Protein AF-A0A6A6ZYP5-F1 (afdb_monomer)

Mean predicted aligned error: 6.25 Å

Foldseek 3Di:
DPPVVVVVVVVCVVVVQVVCVVVPDQKDKDWDDDPNDTPDIDIDGALDPPDPHGDDPPRDDDPPPVVLVVVVVVQVVCVVVVNFPQFDQVCVVDVVLVVDDDPLSVGPGNVCVSVVNSPDDPPDPD

Organism: NCBI:txid1469910

Solvent-accessible surface area (backbone atoms only — not comparable to full-atom values): 7792 Å² total; per-residue (Å²): 130,64,67,70,58,55,51,58,57,60,68,42,49,65,62,51,51,50,48,36,66,74,66,74,51,42,50,46,74,53,70,44,74,55,94,94,37,79,77,47,76,53,58,42,58,14,71,44,77,96,50,84,56,66,40,53,100,82,61,86,74,90,63,69,75,60,54,53,56,57,56,50,51,53,50,51,51,37,35,74,71,65,78,43,58,56,84,46,36,44,39,79,80,36,69,80,46,61,77,52,89,51,68,59,43,68,62,36,17,50,50,31,58,80,65,75,62,66,77,74,68,90,82,75,87,124

Nearest PDB structures (foldseek):
  7v21-assembly1_D  TM=8.517E-01  e=2.323E-03  Homo sapiens
  7v1y-assembly1_B  TM=8.464E-01  e=2.833E-03  Homo sapiens
  7ulw-assembly1_A  TM=8.234E-01  e=2.651E-03  Homo sapiens
  2efu-assembly2_B  TM=7.713E-01  e=2.873E-02  Brucella anthropi
  2dns-assembly3_C  TM=7.612E-01  e=3.070E-02  Brucella anthropi

InterPro domains:
  IPR001466 Beta-lactamase-related [PF00144] (16-122)
  IPR012338 Beta-lactamase/transpeptidase-like [G3DSA:3.40.710.10] (1-126)
  IPR012338 Beta-lactamase/transpeptidase-like [SSF56601] (7-122)
  IPR050789 Diverse Enzymatic Activities [PTHR43283] (11-125)

Structure (mmCIF, N/CA/C/O backbone):
data_AF-A0A6A6ZYP5-F1
#
_entry.id   AF-A0A6A6ZYP5-F1
#
loop_
_atom_site.group_PDB
_atom_site.id
_atom_site.type_symbol
_atom_site.label_atom_id
_atom_site.label_alt_id
_atom_site.label_comp_id
_atom_site.label_asym_id
_atom_site.label_entity_id
_atom_site.label_seq_id
_atom_site.pdbx_PDB_ins_code
_atom_site.Cartn_x
_atom_site.Cartn_y
_atom_site.Cartn_z
_atom_site.occupancy
_atom_site.B_iso_or_equiv
_atom_site.auth_seq_id
_atom_site.auth_comp_id
_atom_site.auth_asym_id
_atom_site.auth_atom_id
_atom_site.pdbx_PDB_model_num
ATOM 1 N N . MET A 1 1 ? -27.356 -3.902 4.205 1.00 60.06 1 MET A N 1
ATOM 2 C CA . MET A 1 1 ? -26.534 -4.944 4.854 1.00 60.06 1 MET A CA 1
ATOM 3 C C . MET A 1 1 ? -27.436 -5.679 5.825 1.00 60.06 1 MET A C 1
ATOM 5 O O . MET A 1 1 ? -28.221 -5.005 6.475 1.00 60.06 1 MET A O 1
ATOM 9 N N . ASP A 1 2 ? -27.411 -7.011 5.863 1.00 74.62 2 ASP A N 1
ATOM 10 C CA . ASP A 1 2 ? -28.189 -7.754 6.864 1.00 74.62 2 ASP A CA 1
ATOM 11 C C . ASP A 1 2 ? -27.643 -7.419 8.264 1.00 74.62 2 ASP A C 1
ATOM 13 O O . ASP A 1 2 ? -26.427 -7.445 8.480 1.00 74.62 2 ASP A O 1
ATOM 17 N N . THR A 1 3 ? -28.544 -7.078 9.187 1.00 73.69 3 THR A N 1
ATOM 18 C CA . THR A 1 3 ? -28.300 -6.816 10.613 1.00 73.69 3 THR A CA 1
ATOM 19 C C . THR A 1 3 ? -27.378 -7.863 11.241 1.00 73.69 3 THR A C 1
ATOM 21 O O . THR A 1 3 ? -26.523 -7.529 12.059 1.00 73.69 3 THR A O 1
ATOM 24 N N . THR A 1 4 ? -27.480 -9.116 10.794 1.00 83.00 4 THR A N 1
ATOM 25 C CA . THR A 1 4 ? -26.644 -10.232 11.250 1.00 83.00 4 THR A CA 1
ATOM 26 C C . THR A 1 4 ? -25.151 -10.004 10.992 1.00 83.00 4 THR A C 1
ATOM 28 O O . THR A 1 4 ? -24.321 -10.333 11.839 1.00 83.00 4 THR A O 1
ATOM 31 N N . THR A 1 5 ? -24.778 -9.435 9.841 1.00 85.56 5 THR A N 1
ATOM 32 C CA . THR A 1 5 ? -23.367 -9.208 9.497 1.00 85.56 5 THR A CA 1
ATOM 33 C C . THR A 1 5 ? -22.783 -8.070 10.321 1.00 85.56 5 THR A C 1
ATOM 35 O O . THR A 1 5 ? -21.702 -8.239 10.872 1.00 85.56 5 THR A O 1
ATOM 38 N N . ASN A 1 6 ? -23.497 -6.950 10.466 1.00 84.00 6 ASN A N 1
ATOM 39 C CA . ASN A 1 6 ? -23.025 -5.840 11.303 1.00 84.00 6 ASN A CA 1
ATOM 40 C C . ASN A 1 6 ? -22.838 -6.267 12.756 1.00 84.00 6 ASN A C 1
ATOM 42 O O . ASN A 1 6 ? -21.777 -6.029 13.323 1.00 84.00 6 ASN A O 1
ATOM 46 N N . HIS A 1 7 ? -23.798 -7.007 13.310 1.00 88.62 7 HIS A N 1
ATOM 47 C CA . HIS A 1 7 ? -23.687 -7.525 14.669 1.00 88.62 7 HIS A CA 1
ATOM 48 C C . HIS A 1 7 ? -22.448 -8.416 14.855 1.00 88.62 7 HIS A C 1
ATOM 50 O O . HIS A 1 7 ? -21.775 -8.353 15.879 1.00 88.62 7 HIS A O 1
ATOM 56 N N . ARG A 1 8 ? -22.112 -9.263 13.871 1.00 90.81 8 ARG A N 1
ATOM 57 C CA . ARG A 1 8 ? -20.898 -10.097 13.934 1.00 90.81 8 ARG A CA 1
ATOM 58 C C . ARG A 1 8 ? -19.614 -9.273 13.890 1.00 90.81 8 ARG A C 1
ATOM 60 O O . ARG A 1 8 ? -18.638 -9.679 14.504 1.00 90.81 8 ARG A O 1
ATOM 67 N N . LEU A 1 9 ? -19.607 -8.159 13.164 1.00 90.94 9 LEU A N 1
ATOM 68 C CA . LEU A 1 9 ? -18.450 -7.269 13.075 1.00 90.94 9 LEU A CA 1
ATOM 69 C C . LEU A 1 9 ? -18.254 -6.472 14.363 1.00 90.94 9 LEU A C 1
ATOM 71 O O . LEU A 1 9 ? -17.142 -6.400 14.874 1.00 90.94 9 LEU A O 1
ATOM 75 N N . GLU A 1 10 ? -19.340 -5.946 14.922 1.00 90.25 10 GLU A N 1
ATOM 76 C CA . GLU A 1 10 ? -19.333 -5.266 16.219 1.00 90.25 10 GLU A CA 1
ATOM 77 C C . GLU A 1 10 ? -18.892 -6.208 17.346 1.00 90.25 10 GLU A C 1
ATOM 79 O O . GLU A 1 10 ? -18.138 -5.806 18.232 1.00 90.25 10 GLU A O 1
ATOM 84 N N . ALA A 1 11 ? -19.282 -7.485 17.275 1.00 93.56 11 ALA A N 1
ATOM 85 C CA . ALA A 1 11 ? -18.889 -8.498 18.250 1.00 93.56 11 ALA A CA 1
ATOM 86 C C . ALA A 1 11 ? -17.372 -8.767 18.305 1.00 93.56 11 ALA A C 1
ATOM 88 O O . ALA A 1 11 ? -16.926 -9.318 19.304 1.00 93.56 11 ALA A O 1
ATOM 89 N N . LEU A 1 12 ? -16.589 -8.361 17.293 1.00 93.31 12 LEU A N 1
ATOM 90 C CA . LEU A 1 12 ? -15.120 -8.493 17.273 1.00 93.31 12 LEU A CA 1
ATOM 91 C C . LEU A 1 12 ? -14.389 -7.360 18.014 1.00 93.31 12 LEU A C 1
ATOM 93 O O . LEU A 1 12 ? -13.158 -7.356 18.101 1.00 93.31 12 LEU A O 1
ATOM 97 N N . ALA A 1 13 ? -15.114 -6.355 18.515 1.00 92.62 13 ALA A N 1
ATOM 98 C CA . ALA A 1 13 ? -14.520 -5.229 19.229 1.00 92.62 13 ALA A CA 1
ATOM 99 C C . ALA A 1 13 ? -13.580 -5.643 20.388 1.00 92.62 13 ALA A C 1
ATOM 101 O O . ALA A 1 13 ? -12.524 -5.009 20.524 1.00 92.62 13 ALA A O 1
ATOM 102 N N . PRO A 1 14 ? -13.874 -6.682 21.202 1.00 95.12 14 PRO A N 1
ATOM 103 C CA . PRO A 1 14 ? -12.971 -7.134 22.261 1.00 95.12 14 PRO A CA 1
ATOM 104 C C . PRO A 1 14 ? -11.622 -7.645 21.734 1.00 95.12 14 PRO A C 1
ATOM 106 O O . PRO A 1 14 ? -10.575 -7.212 22.217 1.00 95.12 14 PRO A O 1
ATOM 109 N N . GLU A 1 15 ? -11.618 -8.503 20.713 1.00 95.19 15 GLU A N 1
ATOM 110 C CA . GLU A 1 15 ? -10.404 -9.076 20.117 1.00 95.19 15 GLU A CA 1
ATOM 111 C C . GLU A 1 15 ? -9.546 -8.002 19.438 1.00 95.19 15 GLU A C 1
ATOM 113 O O . GLU A 1 15 ? -8.313 -8.013 19.513 1.00 95.19 15 GLU A O 1
ATOM 118 N N . ILE A 1 16 ? -10.196 -7.032 18.796 1.00 94.81 16 ILE A N 1
ATOM 119 C CA . ILE A 1 16 ? -9.521 -5.905 18.149 1.00 94.81 16 ILE A CA 1
ATOM 120 C C . ILE A 1 16 ? -8.908 -4.979 19.198 1.00 94.81 16 ILE A C 1
ATOM 122 O O . ILE A 1 16 ? -7.765 -4.545 19.044 1.00 94.81 16 ILE A 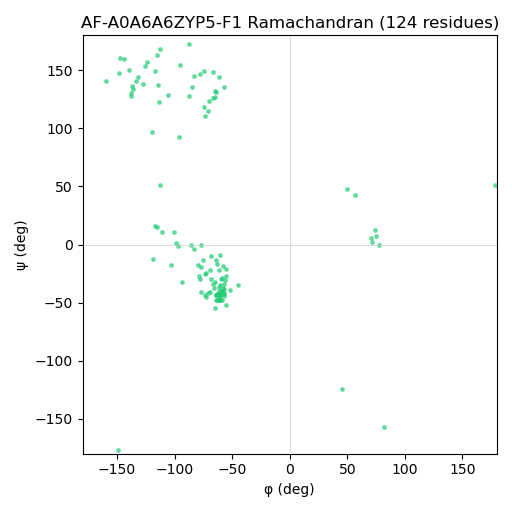O 1
ATOM 126 N N . THR A 1 17 ? -9.621 -4.734 20.298 1.00 94.38 17 THR A N 1
ATOM 127 C CA . THR A 1 17 ? -9.096 -3.969 21.435 1.00 94.38 17 THR A CA 1
ATOM 128 C C . THR A 1 17 ? -7.883 -4.664 22.051 1.00 94.38 17 THR A C 1
ATOM 130 O O . THR A 1 17 ? -6.871 -4.013 22.311 1.00 94.38 17 THR A O 1
ATOM 133 N N . GLN A 1 18 ? -7.933 -5.988 22.217 1.00 96.00 18 GLN A N 1
ATOM 134 C CA . GLN A 1 18 ? -6.798 -6.772 22.702 1.00 96.00 18 GLN A CA 1
ATOM 135 C C . GLN A 1 18 ? -5.601 -6.696 21.741 1.00 96.00 18 GLN A C 1
ATOM 137 O O . GLN A 1 18 ? -4.462 -6.501 22.170 1.00 96.00 18 GLN A O 1
ATOM 142 N N . THR A 1 19 ? -5.853 -6.784 20.432 1.00 95.94 19 THR A N 1
ATOM 143 C CA . THR A 1 19 ? -4.818 -6.635 19.399 1.00 95.94 19 THR A CA 1
ATOM 144 C C . THR A 1 19 ? -4.166 -5.256 19.477 1.00 95.94 19 THR A C 1
ATOM 146 O O . THR A 1 19 ? -2.937 -5.166 19.526 1.00 95.94 19 THR A O 1
ATOM 149 N N . LEU A 1 20 ? -4.968 -4.190 19.575 1.00 95.38 20 LEU A N 1
ATOM 150 C CA . LEU A 1 20 ? -4.478 -2.822 19.741 1.00 95.38 20 LEU A CA 1
ATOM 151 C C . LEU A 1 20 ? -3.561 -2.713 20.967 1.00 95.38 20 LEU A C 1
ATOM 153 O O . LEU A 1 20 ? -2.413 -2.291 20.822 1.00 95.38 20 LEU A O 1
ATOM 157 N N . GLN A 1 21 ? -4.019 -3.179 22.134 1.00 93.81 21 GLN A N 1
ATOM 158 C CA . GLN A 1 21 ? -3.245 -3.158 23.382 1.00 93.81 21 GLN A CA 1
ATOM 159 C C . GLN A 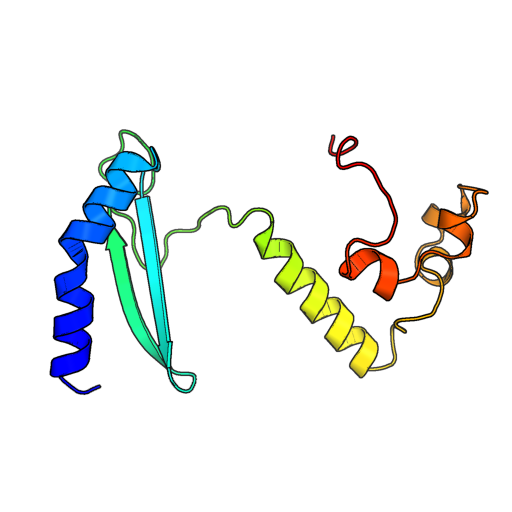1 21 ? -1.904 -3.894 23.254 1.00 93.81 21 GLN A C 1
ATOM 161 O O . GLN A 1 21 ? -0.878 -3.386 23.701 1.00 93.81 21 GLN A O 1
ATOM 166 N N . SER A 1 22 ? -1.892 -5.063 22.609 1.00 96.19 22 SER A N 1
ATOM 167 C CA . SER A 1 22 ? -0.672 -5.865 22.432 1.00 96.19 22 SER A CA 1
ATOM 168 C C . SER A 1 22 ? 0.315 -5.293 21.408 1.00 96.19 22 SER A C 1
ATOM 170 O O . SER A 1 22 ? 1.509 -5.572 21.488 1.00 96.19 22 SER A O 1
ATOM 172 N N . SER A 1 23 ? -0.158 -4.485 20.453 1.00 93.94 23 SER A N 1
ATOM 173 C CA . SER A 1 23 ? 0.679 -3.954 19.369 1.00 93.94 23 SER A CA 1
ATOM 174 C C . SER A 1 23 ? 1.543 -2.757 19.776 1.00 93.94 23 SER A C 1
ATOM 176 O O . SER A 1 23 ? 2.465 -2.397 19.047 1.00 93.94 23 SER A O 1
ATOM 178 N N . GLY A 1 24 ? 1.213 -2.090 20.888 1.00 91.25 24 GLY A N 1
ATOM 179 C CA . GLY A 1 24 ? 1.843 -0.829 21.294 1.00 91.25 24 GLY A CA 1
ATOM 180 C C . GLY A 1 24 ? 1.481 0.376 20.414 1.00 91.25 24 GLY A C 1
ATOM 181 O O . GLY A 1 24 ? 2.032 1.459 20.606 1.00 91.25 24 GLY A O 1
ATOM 182 N N . SER A 1 25 ? 0.563 0.213 19.456 1.00 93.12 25 SER A N 1
ATOM 183 C CA . SER A 1 25 ? 0.071 1.312 18.622 1.00 93.12 25 SER A CA 1
ATOM 184 C C . SER A 1 25 ? -0.949 2.169 19.389 1.00 93.12 25 SER A C 1
ATOM 186 O O . SER A 1 25 ? -1.716 1.632 20.186 1.00 93.12 25 SER A O 1
ATOM 188 N N . PRO A 1 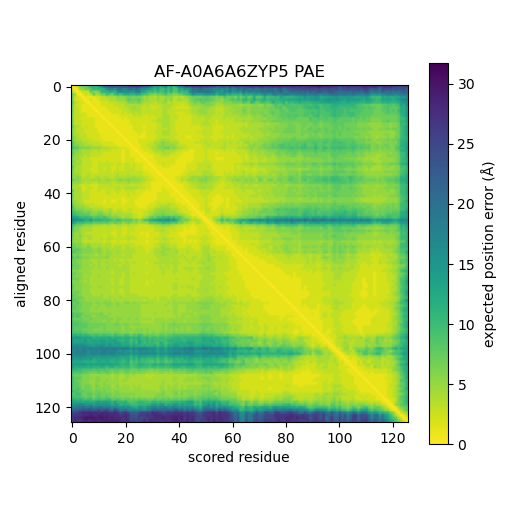26 ? -1.010 3.494 19.153 1.00 94.06 26 PRO A N 1
ATOM 189 C CA . PRO A 1 26 ? -1.978 4.373 19.818 1.00 94.06 26 PRO A CA 1
ATOM 190 C C . PRO A 1 26 ? -3.409 4.206 19.286 1.00 94.06 26 PRO A C 1
ATOM 192 O O . PRO A 1 26 ? -4.373 4.462 20.010 1.00 94.06 26 PRO A O 1
ATOM 195 N N . SER A 1 27 ? -3.552 3.759 18.036 1.00 95.06 27 SER A N 1
ATOM 196 C CA . SER A 1 27 ? -4.840 3.456 17.422 1.00 95.06 27 SER A CA 1
ATOM 197 C C . SER A 1 27 ? -4.768 2.310 16.423 1.00 95.06 27 SER A C 1
ATOM 199 O O . SER A 1 27 ? -3.706 1.957 15.910 1.00 95.06 27 SER A O 1
ATOM 201 N N . LEU A 1 28 ? -5.940 1.743 16.146 1.00 95.00 28 LEU A N 1
ATOM 202 C CA . LEU A 1 28 ? -6.187 0.784 15.079 1.00 95.00 28 LEU A CA 1
ATOM 203 C C . LEU A 1 28 ? -7.487 1.186 14.387 1.00 95.00 28 LEU A C 1
ATOM 205 O O . LEU A 1 28 ? -8.480 1.522 15.029 1.00 95.00 28 LEU A O 1
ATOM 209 N N . SER A 1 29 ? -7.481 1.207 13.060 1.00 94.12 29 SER A N 1
ATOM 210 C CA . SER A 1 29 ? -8.667 1.486 12.252 1.00 94.12 29 SER A CA 1
ATOM 211 C C . SER A 1 29 ? -8.765 0.469 11.131 1.00 94.12 29 SER A C 1
ATOM 213 O O . SER A 1 29 ? -7.748 0.099 10.544 1.00 94.12 29 SER A O 1
ATOM 215 N N . PHE A 1 30 ? -9.978 0.021 10.830 1.00 92.44 30 PHE A N 1
ATOM 216 C CA . PHE A 1 30 ? -10.228 -0.881 9.714 1.00 92.44 30 PHE A CA 1
ATOM 217 C C . PHE A 1 30 ? -11.567 -0.569 9.055 1.00 92.44 30 PHE A C 1
ATOM 219 O O . PHE A 1 30 ? -12.455 0.045 9.647 1.00 92.44 30 PHE A O 1
ATOM 226 N N . GLY A 1 31 ? -11.698 -1.015 7.811 1.00 92.38 31 GLY A N 1
ATOM 227 C CA . GLY A 1 31 ? -12.930 -0.929 7.048 1.00 92.38 31 GLY A CA 1
ATOM 228 C C . GLY A 1 31 ? -13.148 -2.198 6.242 1.00 92.38 31 GLY A C 1
ATOM 229 O O . GLY A 1 31 ? -12.191 -2.862 5.837 1.00 92.38 31 GLY A O 1
ATOM 230 N N . ILE A 1 32 ? -14.411 -2.538 6.013 1.00 92.69 32 ILE A N 1
ATOM 231 C CA . ILE A 1 32 ? -14.809 -3.696 5.218 1.00 92.69 32 ILE A CA 1
ATOM 232 C C . ILE A 1 32 ? -15.496 -3.198 3.959 1.00 92.69 32 ILE A C 1
ATOM 234 O O . ILE A 1 32 ? -16.497 -2.483 4.013 1.00 92.69 32 ILE A O 1
ATOM 238 N N . LEU A 1 33 ? -14.940 -3.601 2.822 1.00 93.94 33 LEU A N 1
ATOM 239 C CA . LEU A 1 33 ? -15.475 -3.319 1.502 1.00 93.94 33 LEU A CA 1
ATOM 240 C C . LEU A 1 33 ? -16.109 -4.593 0.941 1.00 93.94 33 LEU A C 1
ATOM 242 O O . LEU A 1 33 ? -15.468 -5.641 0.896 1.00 93.94 33 LEU A O 1
ATOM 246 N N . HIS A 1 34 ? -17.350 -4.498 0.478 1.00 91.88 34 HIS A N 1
ATOM 247 C CA . HIS A 1 34 ? -18.044 -5.593 -0.189 1.00 91.88 34 HIS A CA 1
ATOM 248 C C . HIS A 1 34 ? -18.813 -5.052 -1.395 1.00 91.88 34 HIS A C 1
ATOM 250 O O . HIS A 1 34 ? -19.564 -4.086 -1.277 1.00 91.88 34 HIS A O 1
ATOM 256 N N . ASN A 1 35 ? -18.600 -5.658 -2.567 1.00 94.38 35 ASN A N 1
ATOM 257 C CA . ASN A 1 35 ? -19.210 -5.246 -3.838 1.00 94.38 35 ASN A CA 1
ATOM 258 C C . ASN A 1 35 ? -19.065 -3.740 -4.124 1.00 94.38 35 ASN A C 1
ATOM 260 O O . ASN A 1 35 ? -20.033 -3.051 -4.436 1.00 94.38 35 ASN A O 1
ATOM 264 N N . GLY A 1 36 ? -17.847 -3.215 -3.958 1.00 94.94 36 GLY A N 1
ATOM 265 C CA . GLY A 1 36 ? -17.529 -1.806 -4.219 1.00 94.94 36 GLY A CA 1
ATOM 266 C C . GLY A 1 36 ? -18.099 -0.811 -3.203 1.00 94.94 36 GLY A C 1
ATOM 267 O O . GLY A 1 36 ? -17.892 0.386 -3.362 1.00 94.94 36 GLY A O 1
ATOM 268 N N . THR A 1 37 ? -18.779 -1.283 -2.154 1.00 93.06 37 THR A N 1
ATOM 269 C CA . THR A 1 37 ? -19.374 -0.435 -1.114 1.00 93.06 37 THR A CA 1
ATOM 270 C C . THR A 1 37 ? -18.690 -0.680 0.223 1.00 93.06 37 THR A C 1
ATOM 272 O O . THR A 1 37 ? -18.424 -1.826 0.591 1.00 93.06 37 THR A O 1
ATOM 275 N N . ILE A 1 38 ? -18.404 0.393 0.959 1.00 92.75 38 ILE A N 1
ATOM 276 C CA . ILE A 1 38 ? -17.932 0.293 2.342 1.00 92.75 38 ILE A CA 1
ATOM 277 C C . ILE A 1 38 ? -19.136 -0.082 3.197 1.00 92.75 38 ILE A C 1
ATOM 279 O O . ILE A 1 38 ? -20.126 0.645 3.237 1.00 92.75 38 ILE A O 1
ATOM 283 N N . ILE A 1 39 ? -19.065 -1.242 3.837 1.00 92.06 39 ILE A N 1
ATOM 284 C CA . ILE A 1 39 ? -20.171 -1.800 4.615 1.00 92.06 39 ILE A CA 1
ATOM 285 C C . ILE A 1 39 ? -19.968 -1.641 6.125 1.00 92.06 39 ILE A C 1
ATOM 287 O O . ILE A 1 39 ? -20.934 -1.723 6.874 1.00 92.06 39 ILE A O 1
ATOM 291 N N . HIS A 1 40 ? -18.736 -1.382 6.569 1.00 92.19 40 HIS A N 1
ATOM 292 C CA . HIS A 1 40 ? -18.408 -1.141 7.971 1.00 92.19 40 HIS A CA 1
ATOM 293 C C . HIS A 1 40 ? -17.075 -0.395 8.086 1.00 92.19 40 HIS A C 1
ATOM 295 O O . HIS A 1 40 ? -16.136 -0.721 7.355 1.00 92.19 40 HIS A O 1
ATOM 301 N N . THR A 1 41 ? -16.979 0.553 9.016 1.00 94.12 41 THR A N 1
ATOM 302 C CA . THR A 1 41 ? -15.721 1.145 9.493 1.00 94.12 41 THR A CA 1
ATOM 303 C C . THR A 1 41 ? -15.735 1.159 11.014 1.00 94.12 41 THR A C 1
ATOM 305 O O . THR A 1 41 ? -16.787 1.331 11.631 1.00 94.12 41 THR A O 1
ATOM 308 N N . ALA A 1 42 ? -14.575 0.933 11.624 1.00 94.00 42 ALA A N 1
ATOM 309 C CA . ALA A 1 42 ? -14.425 1.033 13.066 1.00 94.00 42 ALA A CA 1
ATOM 310 C C . ALA A 1 42 ? -13.016 1.490 13.441 1.00 94.00 42 ALA A C 1
ATOM 312 O O . ALA A 1 42 ? -12.023 1.187 12.768 1.00 94.00 42 ALA A O 1
ATOM 313 N N . HIS A 1 43 ? -12.948 2.232 14.544 1.00 95.38 43 HIS A N 1
ATOM 314 C CA . HIS A 1 43 ? -11.754 2.932 14.992 1.00 95.38 43 HIS A CA 1
ATOM 315 C C . HIS A 1 43 ? -11.602 2.766 16.499 1.00 95.38 43 HIS A C 1
ATOM 317 O O . HIS A 1 43 ? -12.542 2.989 17.257 1.00 95.38 43 HIS A O 1
ATOM 323 N N . PHE A 1 44 ? -10.406 2.381 16.925 1.00 95.31 44 PHE A N 1
ATOM 324 C CA . PHE A 1 44 ? -10.081 2.078 18.309 1.00 95.31 44 PHE A CA 1
ATOM 325 C C . PHE A 1 44 ? -8.860 2.893 18.720 1.00 95.31 44 PHE A C 1
ATOM 327 O O . PHE A 1 44 ? -7.895 2.995 17.960 1.00 95.31 44 PHE A O 1
ATOM 334 N N . GLY A 1 45 ? -8.893 3.448 19.930 1.00 94.69 45 GLY A N 1
ATOM 335 C CA . GLY A 1 45 ? -7.804 4.249 20.486 1.00 94.69 45 GLY A CA 1
ATOM 336 C C . GLY A 1 45 ? -7.798 5.708 20.024 1.00 94.69 45 GLY A C 1
ATOM 337 O O . GLY A 1 45 ? -8.817 6.271 19.618 1.00 94.69 45 GLY A O 1
ATOM 338 N N . HIS A 1 46 ? -6.623 6.325 20.105 1.00 95.19 46 HIS A N 1
ATOM 339 C CA . HIS A 1 46 ? -6.428 7.762 19.930 1.00 95.19 46 HIS A CA 1
ATOM 340 C C . HIS A 1 46 ? -5.415 8.052 18.824 1.00 95.19 46 HIS A C 1
ATOM 342 O O . HIS A 1 46 ? -4.574 7.218 18.484 1.00 95.19 46 HIS A O 1
ATOM 348 N N . ARG A 1 47 ? -5.491 9.251 18.240 1.00 92.44 47 ARG A N 1
ATOM 349 C CA . ARG A 1 47 ? -4.620 9.650 17.123 1.00 92.44 47 ARG A CA 1
ATOM 350 C C . ARG A 1 47 ? -3.140 9.579 17.489 1.00 92.44 47 ARG A C 1
ATOM 352 O O . ARG A 1 47 ? -2.340 9.114 16.686 1.00 92.44 47 ARG A O 1
ATOM 359 N N . ASN A 1 48 ? -2.798 10.011 18.700 1.00 90.75 48 ASN A N 1
ATOM 360 C CA . ASN A 1 48 ? -1.432 10.042 19.207 1.00 90.75 48 ASN A CA 1
ATOM 361 C C . ASN A 1 48 ? -1.335 9.300 20.542 1.00 90.75 48 ASN A C 1
ATOM 363 O O . ASN A 1 48 ? -2.300 9.227 21.303 1.00 90.75 48 ASN A O 1
ATOM 367 N N . ALA A 1 49 ? -0.146 8.783 20.851 1.00 89.06 49 ALA A N 1
ATOM 368 C CA . ALA A 1 49 ? 0.129 8.230 22.171 1.00 89.06 49 ALA A CA 1
ATOM 369 C C . ALA A 1 49 ? 0.060 9.342 23.233 1.00 89.06 49 ALA A C 1
ATOM 371 O O . ALA A 1 49 ? 0.654 10.404 23.057 1.00 89.06 49 ALA A O 1
ATOM 372 N N . GLY A 1 50 ? -0.661 9.092 24.328 1.00 86.69 50 GLY A N 1
ATOM 373 C CA . GLY A 1 50 ? -0.823 10.051 25.429 1.00 86.69 50 GLY A CA 1
ATOM 374 C C . GLY A 1 50 ? -1.820 11.189 25.172 1.00 86.69 50 GLY A C 1
ATOM 375 O O . GLY A 1 50 ? -2.032 12.004 26.064 1.00 86.69 50 GLY A O 1
ATOM 376 N N . ASP A 1 51 ? -2.442 11.239 23.993 1.00 85.31 51 ASP A N 1
ATOM 377 C CA . ASP A 1 51 ? -3.507 12.185 23.652 1.00 85.31 51 ASP A CA 1
ATOM 378 C C . ASP A 1 51 ? -4.891 11.544 23.875 1.00 85.31 51 ASP A C 1
ATOM 380 O O . ASP A 1 51 ? -5.040 10.323 23.815 1.00 85.31 51 ASP A O 1
ATOM 384 N N . SER A 1 52 ? -5.907 12.369 24.126 1.00 90.81 52 SER A N 1
ATOM 385 C CA . SER A 1 52 ? -7.312 11.978 24.260 1.00 90.81 52 SER A CA 1
ATOM 386 C C . SER A 1 52 ? -8.124 12.168 22.976 1.00 90.81 52 SER A C 1
ATOM 388 O O . SER A 1 52 ? -9.306 11.828 22.957 1.00 90.81 52 SER A O 1
ATOM 390 N N . VAL A 1 53 ? -7.530 12.680 21.888 1.00 95.31 53 VAL A N 1
ATOM 391 C CA . VAL A 1 53 ? -8.235 12.828 20.605 1.00 95.31 53 VAL A CA 1
ATOM 392 C C . VAL A 1 53 ? -8.486 11.454 19.961 1.00 95.31 53 VAL A C 1
ATOM 394 O O . VAL A 1 53 ? -7.527 10.794 19.543 1.00 95.31 53 VAL A O 1
ATOM 397 N N . PRO A 1 54 ? -9.752 11.011 19.812 1.00 95.38 54 PRO A N 1
ATOM 398 C CA . PRO A 1 54 ? -10.069 9.708 19.234 1.00 95.38 54 PRO A CA 1
ATOM 399 C C . PRO A 1 54 ? -9.685 9.636 17.757 1.00 95.38 54 PRO A C 1
ATOM 401 O O . PRO A 1 54 ? -9.759 10.628 17.023 1.00 95.38 54 PRO A O 1
ATOM 404 N N . THR A 1 55 ? -9.314 8.445 17.293 1.00 95.81 55 THR A N 1
ATOM 405 C CA . THR A 1 55 ? -9.206 8.203 15.851 1.00 95.81 55 THR A CA 1
ATOM 406 C C . THR A 1 55 ? -10.598 8.084 15.205 1.00 95.81 55 THR A C 1
ATOM 408 O O . THR A 1 55 ? -11.557 7.673 15.853 1.00 95.81 55 THR A O 1
ATOM 411 N N . ASN A 1 56 ? -10.730 8.479 13.938 1.00 95.56 56 ASN A N 1
ATOM 412 C CA . ASN A 1 56 ? -11.968 8.429 13.162 1.00 95.56 56 ASN A CA 1
ATOM 413 C C . ASN A 1 56 ? -11.665 8.200 11.670 1.00 95.56 56 ASN A C 1
ATOM 415 O O . ASN A 1 56 ? -10.499 8.089 11.285 1.00 95.56 56 ASN A O 1
ATOM 419 N N . ASP A 1 57 ? -12.702 8.196 10.826 1.00 95.56 57 ASP A N 1
ATOM 420 C CA . ASP A 1 57 ? -12.594 8.001 9.369 1.00 95.56 57 ASP A CA 1
ATOM 421 C C . ASP A 1 57 ? -11.649 8.996 8.669 1.00 95.56 57 ASP A C 1
ATOM 423 O O . ASP A 1 57 ? -11.163 8.733 7.572 1.00 95.56 57 ASP A O 1
ATOM 427 N N . SER A 1 58 ? -11.376 10.152 9.284 1.00 95.31 58 SER A N 1
ATOM 428 C CA . SER A 1 58 ? -10.489 11.187 8.737 1.00 95.31 58 SER A CA 1
ATOM 429 C C . SER A 1 58 ? -9.066 11.145 9.307 1.00 95.31 58 SER A C 1
ATOM 431 O O . SER A 1 58 ? -8.249 12.003 8.966 1.00 95.31 58 SER A O 1
ATOM 433 N N . THR A 1 59 ? -8.738 10.199 10.193 1.00 94.94 59 THR A N 1
ATOM 434 C CA . THR A 1 59 ? -7.373 10.068 10.721 1.00 94.94 59 THR A CA 1
ATOM 435 C C . THR A 1 59 ? -6.427 9.562 9.631 1.00 94.94 59 THR A C 1
ATOM 437 O O . THR A 1 59 ? -6.605 8.475 9.082 1.00 94.94 59 THR A O 1
ATOM 440 N N . ILE A 1 60 ? -5.367 10.324 9.359 1.00 92.69 60 ILE A N 1
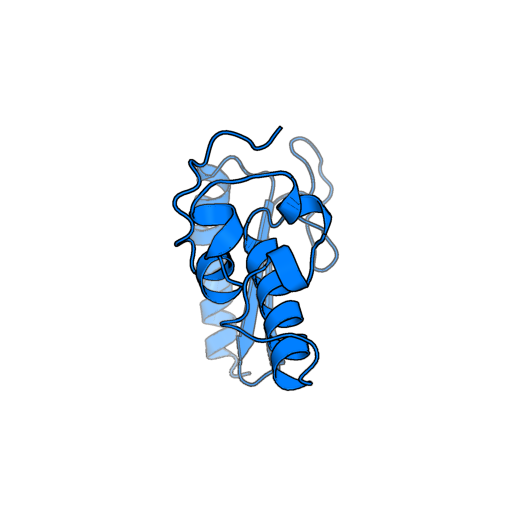ATOM 441 C CA . ILE A 1 60 ? -4.312 9.933 8.420 1.00 92.69 60 ILE A CA 1
ATOM 442 C C . ILE A 1 60 ? -3.256 9.116 9.166 1.00 92.69 60 ILE A C 1
ATOM 444 O O . ILE A 1 60 ? -2.714 9.568 10.171 1.00 92.69 60 ILE A O 1
ATOM 448 N N . ASN A 1 61 ? -2.939 7.932 8.639 1.00 90.12 61 ASN A N 1
ATOM 449 C CA . ASN A 1 61 ? -1.927 7.030 9.184 1.00 90.12 61 ASN A CA 1
ATOM 450 C C . ASN A 1 61 ? -0.782 6.827 8.185 1.00 90.12 61 ASN A C 1
ATOM 452 O O . ASN A 1 61 ? -0.990 6.823 6.970 1.00 90.12 61 ASN A O 1
ATOM 456 N N . TYR A 1 62 ? 0.428 6.589 8.691 1.00 90.38 62 TYR A N 1
ATOM 457 C CA . TYR A 1 62 ? 1.549 6.181 7.848 1.00 90.38 62 TYR A CA 1
ATOM 458 C C . TYR A 1 62 ? 1.378 4.724 7.412 1.00 90.38 62 TYR A C 1
ATOM 460 O O . TYR A 1 62 ? 1.523 3.800 8.204 1.00 90.38 62 TYR A O 1
ATOM 468 N N . ILE A 1 63 ? 1.114 4.510 6.123 1.00 91.25 63 ILE A N 1
ATOM 469 C CA . ILE A 1 63 ? 0.872 3.172 5.55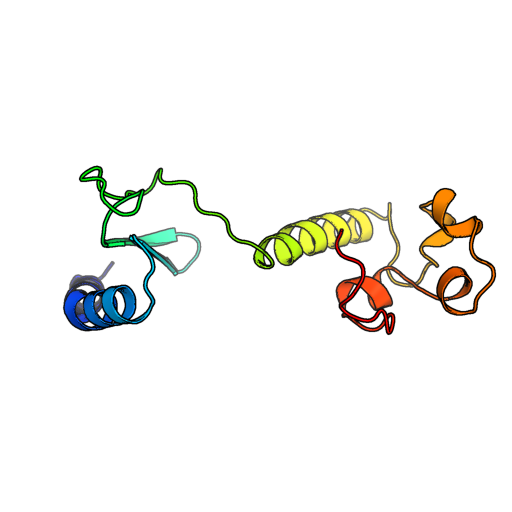4 1.00 91.25 63 ILE A CA 1
ATOM 470 C C . ILE A 1 63 ? 2.160 2.427 5.150 1.00 91.25 63 ILE A C 1
ATOM 472 O O . ILE A 1 63 ? 2.111 1.301 4.650 1.00 91.25 63 ILE A O 1
ATOM 476 N N . ALA A 1 64 ? 3.323 3.059 5.341 1.00 92.44 64 ALA A N 1
ATOM 477 C CA . AL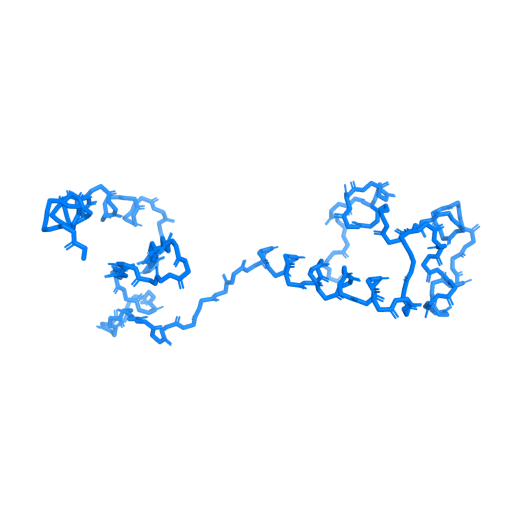A A 1 64 ? 4.648 2.510 5.061 1.00 92.44 64 ALA A CA 1
ATOM 478 C C . ALA A 1 64 ? 4.728 1.796 3.691 1.00 92.44 64 ALA A C 1
ATOM 480 O O . ALA A 1 64 ? 4.412 2.372 2.647 1.00 92.44 64 ALA A O 1
ATOM 481 N N . SER A 1 65 ? 5.148 0.527 3.673 1.00 93.50 65 SER A N 1
ATOM 482 C CA . SER A 1 65 ? 5.338 -0.247 2.442 1.00 93.50 65 SER A CA 1
ATOM 483 C C . SER A 1 65 ? 4.061 -0.498 1.636 1.00 93.50 65 SER A C 1
ATOM 485 O O . SER A 1 65 ? 4.192 -0.849 0.464 1.00 93.50 65 SER A O 1
ATOM 487 N N . LEU A 1 66 ? 2.859 -0.263 2.180 1.00 93.56 66 LEU A N 1
ATOM 488 C CA . LEU A 1 66 ? 1.622 -0.317 1.387 1.00 93.56 66 LEU A CA 1
ATOM 489 C C . LEU A 1 66 ? 1.619 0.721 0.256 1.00 93.56 66 LEU A C 1
ATOM 491 O O . LEU A 1 66 ? 0.977 0.500 -0.768 1.00 93.56 66 LEU A O 1
ATOM 495 N N . ASN A 1 67 ? 2.419 1.790 0.367 1.00 94.19 67 ASN A N 1
ATOM 496 C CA . ASN A 1 67 ? 2.616 2.756 -0.714 1.00 94.19 67 ASN A CA 1
ATOM 497 C C . ASN A 1 67 ? 3.091 2.099 -2.034 1.00 94.19 67 ASN A C 1
ATOM 499 O O . ASN A 1 67 ? 2.779 2.579 -3.122 1.00 94.19 67 ASN A O 1
ATOM 503 N N . LYS A 1 68 ? 3.784 0.950 -1.962 1.00 93.06 68 LYS A N 1
ATOM 504 C CA . LYS A 1 68 ? 4.235 0.188 -3.142 1.00 93.06 68 LYS A CA 1
ATOM 505 C C . LYS A 1 68 ? 3.075 -0.265 -4.037 1.00 93.06 68 LYS A C 1
ATOM 507 O O . LYS A 1 68 ? 3.266 -0.377 -5.249 1.00 93.06 68 LYS A O 1
ATOM 512 N N . LEU A 1 69 ? 1.887 -0.503 -3.469 1.00 95.25 69 LEU A N 1
ATOM 513 C CA . LEU A 1 69 ? 0.692 -0.869 -4.236 1.00 95.25 69 LEU A CA 1
ATOM 514 C C . LEU A 1 69 ? 0.274 0.271 -5.169 1.00 95.25 69 LEU A C 1
ATOM 516 O O . LEU A 1 69 ? 0.022 0.033 -6.348 1.00 95.25 69 LEU A O 1
ATOM 520 N N . PHE A 1 70 ? 0.294 1.511 -4.677 1.00 96.12 70 PHE A N 1
ATOM 521 C CA . PHE A 1 70 ? -0.020 2.699 -5.472 1.00 96.12 70 PHE A CA 1
ATOM 522 C C . PHE A 1 70 ? 0.999 2.902 -6.592 1.00 96.12 70 PHE A C 1
ATOM 524 O O . PHE A 1 70 ? 0.617 3.061 -7.749 1.00 96.12 70 PHE A O 1
ATOM 531 N N . THR A 1 71 ? 2.297 2.815 -6.281 1.00 95.38 71 THR A N 1
ATOM 532 C CA . THR A 1 71 ? 3.355 2.892 -7.301 1.00 95.38 71 THR A CA 1
ATOM 533 C C . THR A 1 71 ? 3.174 1.820 -8.378 1.00 95.38 71 THR A C 1
ATOM 535 O O . THR A 1 71 ? 3.256 2.121 -9.566 1.00 95.38 71 THR A O 1
ATOM 538 N N . THR A 1 72 ? 2.871 0.582 -7.979 1.00 96.38 72 THR A N 1
ATOM 539 C CA . THR A 1 72 ? 2.647 -0.531 -8.912 1.00 96.38 72 THR A CA 1
ATOM 540 C C . THR A 1 72 ? 1.421 -0.291 -9.792 1.00 96.38 72 THR A C 1
ATOM 542 O O . THR A 1 72 ? 1.499 -0.500 -11.000 1.00 96.38 72 THR A O 1
ATOM 545 N N . ALA A 1 73 ? 0.315 0.194 -9.222 1.00 97.75 73 ALA A N 1
ATOM 546 C CA . ALA A 1 73 ? -0.903 0.506 -9.967 1.00 97.75 73 ALA A CA 1
ATOM 547 C C . ALA A 1 73 ? -0.683 1.625 -10.997 1.00 97.75 73 ALA A C 1
ATOM 549 O O . ALA A 1 73 ? -1.115 1.501 -12.142 1.00 97.75 73 ALA A O 1
ATOM 550 N N . ILE A 1 74 ? 0.046 2.682 -10.622 1.00 97.75 74 ILE A N 1
ATOM 551 C CA . ILE A 1 74 ? 0.410 3.775 -11.535 1.00 97.75 74 ILE A C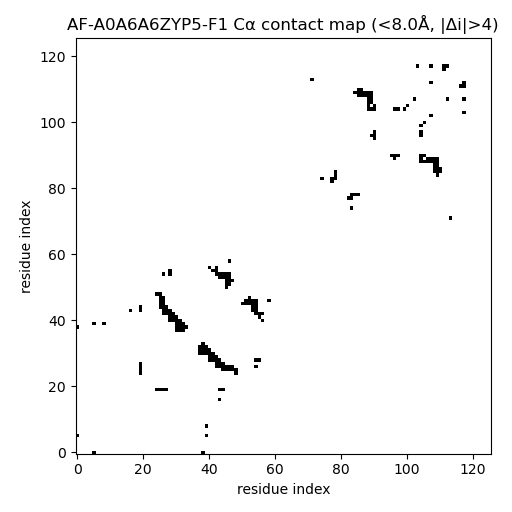A 1
ATOM 552 C C . ILE A 1 74 ? 1.264 3.244 -12.690 1.00 97.75 74 ILE A C 1
ATOM 554 O O . ILE A 1 74 ? 0.966 3.521 -13.850 1.00 97.75 74 ILE A O 1
ATOM 558 N N . VAL A 1 75 ? 2.291 2.434 -12.407 1.00 97.50 75 VAL A N 1
ATOM 559 C CA . VAL A 1 75 ? 3.116 1.836 -13.469 1.00 97.50 75 VAL A CA 1
ATOM 560 C C . VAL A 1 75 ? 2.278 0.922 -14.364 1.00 97.50 75 VAL A C 1
ATOM 562 O O . VAL A 1 75 ? 2.396 1.005 -15.581 1.00 97.50 75 VAL A O 1
ATOM 565 N N . ALA A 1 76 ? 1.398 0.094 -13.798 1.00 97.94 76 ALA A N 1
ATOM 566 C CA . ALA A 1 76 ? 0.524 -0.781 -14.576 1.00 97.94 76 ALA A CA 1
ATOM 567 C C . ALA A 1 76 ? -0.417 0.005 -15.501 1.00 97.94 76 ALA A C 1
ATOM 569 O O . ALA A 1 76 ? -0.591 -0.383 -16.654 1.00 97.94 76 ALA A O 1
ATOM 570 N N . LYS A 1 77 ? -0.961 1.135 -15.030 1.00 98.50 77 LYS A N 1
ATOM 571 C CA . LYS A 1 77 ? -1.752 2.064 -15.848 1.00 98.50 77 LYS A CA 1
ATOM 572 C C . LYS A 1 77 ? -0.927 2.621 -17.010 1.00 98.50 77 LYS A C 1
ATOM 574 O O . LYS A 1 77 ? -1.380 2.571 -18.145 1.00 98.50 77 LYS A O 1
ATOM 579 N N . LEU A 1 78 ? 0.297 3.083 -16.751 1.00 98.31 78 LEU A N 1
ATOM 580 C CA . LEU A 1 78 ? 1.189 3.604 -17.794 1.00 98.31 78 LEU A CA 1
ATOM 581 C C . LEU A 1 78 ? 1.618 2.529 -18.803 1.00 98.31 78 LEU A C 1
ATOM 583 O O . LEU A 1 78 ? 1.823 2.844 -19.973 1.00 98.31 78 LEU A O 1
ATOM 587 N N . VAL A 1 79 ? 1.750 1.271 -18.372 1.00 98.25 79 VAL A N 1
ATOM 588 C CA . VAL A 1 79 ? 1.999 0.150 -19.288 1.00 98.25 79 VAL A CA 1
ATOM 589 C C . VAL A 1 79 ? 0.768 -0.163 -20.131 1.00 98.25 79 VAL A C 1
ATOM 591 O O . VAL A 1 79 ? 0.892 -0.383 -21.332 1.00 98.25 79 VAL A O 1
ATOM 594 N N . HIS A 1 80 ? -0.421 -0.149 -19.528 1.00 98.19 80 HIS A N 1
ATOM 595 C CA . HIS A 1 80 ? -1.677 -0.303 -20.259 1.00 98.19 80 HIS A CA 1
ATOM 596 C C . HIS A 1 80 ? -1.854 0.784 -21.330 1.00 98.19 80 HIS A C 1
ATOM 598 O O . HIS A 1 80 ? -2.261 0.477 -22.445 1.00 98.19 80 HIS A O 1
ATOM 604 N N . ASP A 1 81 ? -1.475 2.024 -21.016 1.00 98.44 81 ASP A N 1
ATOM 605 C CA . ASP A 1 81 ? -1.545 3.163 -21.937 1.00 98.44 81 ASP A CA 1
ATOM 606 C C . ASP A 1 81 ? -0.413 3.164 -22.996 1.00 98.44 81 ASP A C 1
ATOM 608 O O . ASP A 1 81 ? -0.341 4.073 -23.820 1.00 98.44 81 ASP A O 1
ATOM 612 N N . GLY A 1 82 ? 0.498 2.180 -22.978 1.00 97.75 82 GLY A N 1
ATOM 613 C CA . GLY A 1 82 ? 1.615 2.062 -23.927 1.00 97.75 82 GLY A CA 1
ATOM 614 C C . GLY A 1 82 ? 2.777 3.040 -23.699 1.00 97.75 82 GLY A C 1
ATOM 615 O O . GLY A 1 82 ? 3.696 3.106 -24.514 1.00 97.75 82 GLY A O 1
ATOM 616 N N . ILE A 1 83 ? 2.765 3.795 -22.596 1.00 98.00 83 ILE A N 1
ATOM 617 C CA . ILE A 1 83 ? 3.813 4.768 -22.239 1.00 98.00 83 ILE A CA 1
ATOM 618 C C . ILE A 1 83 ? 5.047 4.048 -21.680 1.00 98.00 83 ILE A C 1
ATOM 620 O O . ILE A 1 83 ? 6.185 4.404 -21.985 1.00 98.00 83 ILE A O 1
ATOM 624 N N . LEU A 1 84 ? 4.822 3.024 -20.854 1.00 97.88 84 LEU A N 1
ATOM 625 C CA . LEU A 1 84 ? 5.862 2.161 -20.297 1.00 97.88 84 LEU A CA 1
ATOM 626 C C . LEU A 1 84 ? 5.697 0.729 -20.809 1.00 97.88 84 LEU A C 1
ATOM 628 O O . LEU A 1 84 ? 4.638 0.329 -21.271 1.00 97.88 84 LEU A O 1
ATOM 632 N N . HIS A 1 85 ? 6.747 -0.076 -20.673 1.00 98.06 85 HIS A N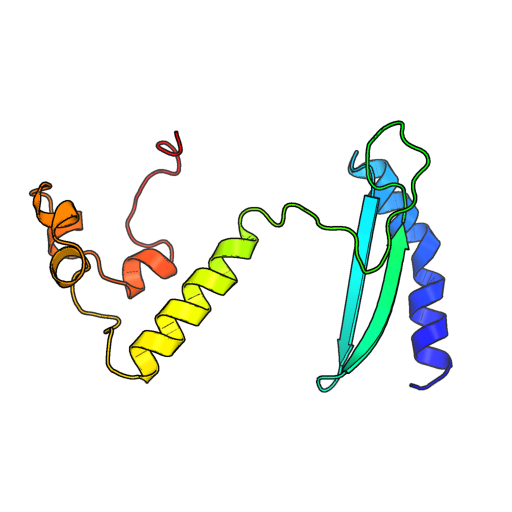 1
ATOM 633 C CA . HIS A 1 85 ? 6.734 -1.486 -21.056 1.00 98.06 85 HIS A CA 1
ATOM 634 C C . HIS A 1 85 ? 7.434 -2.328 -19.994 1.00 98.06 85 HIS A C 1
ATOM 636 O O . HIS A 1 85 ? 8.513 -1.965 -19.518 1.00 98.06 85 HIS A O 1
ATOM 642 N N . TRP A 1 86 ? 6.835 -3.470 -19.645 1.00 97.56 86 TRP A N 1
ATOM 643 C CA . TRP A 1 86 ? 7.302 -4.331 -18.553 1.00 97.56 86 TRP A CA 1
ATOM 644 C C . TRP A 1 86 ? 8.737 -4.820 -18.711 1.00 97.56 86 TRP A C 1
ATOM 646 O O . TRP A 1 86 ? 9.455 -4.919 -17.715 1.00 97.56 86 TRP A O 1
ATOM 656 N N . ASP A 1 87 ? 9.123 -5.121 -19.949 1.00 97.12 87 ASP A N 1
ATOM 657 C CA . ASP A 1 87 ? 10.348 -5.848 -20.285 1.00 97.12 87 ASP A CA 1
ATOM 658 C C . ASP A 1 87 ? 11.392 -4.965 -20.989 1.00 97.12 87 ASP A C 1
ATOM 660 O O . ASP A 1 87 ? 12.415 -5.453 -21.460 1.00 97.12 87 ASP A O 1
ATOM 664 N N . VAL A 1 88 ? 11.170 -3.647 -21.007 1.00 96.56 88 VAL A N 1
ATOM 665 C CA . VAL A 1 88 ? 12.180 -2.670 -21.431 1.00 96.56 88 VAL A CA 1
ATOM 666 C C . VAL A 1 88 ? 13.094 -2.336 -20.243 1.00 96.56 88 VAL A C 1
ATOM 668 O O . VAL A 1 88 ? 12.591 -2.111 -19.132 1.00 96.56 88 VAL A O 1
ATOM 671 N N . PRO A 1 89 ? 14.427 -2.287 -20.436 1.00 94.12 89 PRO A N 1
ATOM 672 C CA . PRO A 1 89 ? 15.357 -1.896 -19.382 1.00 94.12 89 PRO A CA 1
ATOM 673 C C . PRO A 1 89 ? 15.054 -0.504 -18.807 1.00 94.12 89 PRO A C 1
ATOM 675 O O . PRO A 1 89 ? 14.857 0.460 -19.543 1.00 94.12 89 PRO A O 1
ATOM 678 N N . ILE A 1 90 ? 15.087 -0.367 -17.477 1.00 92.88 90 ILE A N 1
ATOM 679 C CA . ILE A 1 90 ? 14.752 0.880 -16.755 1.00 92.88 90 ILE A CA 1
ATOM 680 C C . ILE A 1 90 ? 15.618 2.063 -17.212 1.00 92.88 90 ILE A C 1
ATOM 682 O O . ILE A 1 90 ? 15.140 3.194 -17.285 1.00 92.88 90 ILE A O 1
ATOM 686 N N . ARG A 1 91 ? 16.882 1.804 -17.567 1.00 92.38 91 ARG A N 1
ATOM 687 C CA . ARG A 1 91 ? 17.837 2.789 -18.109 1.00 92.38 91 ARG A CA 1
ATOM 688 C C . ARG A 1 91 ? 17.380 3.498 -19.390 1.00 92.38 91 ARG A C 1
ATOM 690 O O . ARG A 1 91 ? 17.951 4.536 -19.729 1.00 92.38 91 ARG A O 1
ATOM 697 N N . GLU A 1 92 ? 16.397 2.948 -20.103 1.00 94.25 92 GLU A N 1
ATOM 698 C CA . GLU A 1 92 ? 15.804 3.595 -21.277 1.00 94.25 92 GLU A CA 1
ATOM 699 C C . GLU A 1 92 ? 14.799 4.683 -20.886 1.00 94.25 92 GLU A C 1
ATOM 701 O O . GLU A 1 92 ? 14.662 5.670 -21.601 1.00 94.25 92 GLU A O 1
ATOM 706 N N . TYR A 1 93 ? 14.179 4.566 -19.708 1.00 93.31 93 TYR A N 1
ATOM 707 C CA . TYR A 1 93 ? 13.268 5.573 -19.157 1.00 93.31 93 TYR A CA 1
ATOM 708 C C . TYR A 1 93 ? 13.970 6.573 -18.233 1.00 93.31 93 TYR A C 1
ATOM 710 O O . TYR A 1 93 ? 13.571 7.731 -18.156 1.00 93.31 93 TYR A O 1
ATOM 718 N N . LEU A 1 94 ? 15.010 6.138 -17.513 1.00 90.50 94 LEU A N 1
ATOM 719 C CA . LEU A 1 94 ? 15.704 6.942 -16.505 1.00 90.50 94 LEU A CA 1
ATOM 720 C C . LEU A 1 94 ? 17.186 7.120 -16.872 1.00 90.50 94 LEU A C 1
ATOM 722 O O . LEU A 1 94 ? 18.006 6.265 -16.528 1.00 90.50 94 LEU A O 1
ATOM 726 N N . PRO A 1 95 ? 17.584 8.245 -17.500 1.00 85.81 95 PRO A N 1
ATOM 727 C CA . PRO A 1 95 ? 18.977 8.492 -17.879 1.00 85.81 95 PRO A CA 1
ATOM 728 C C . PRO A 1 95 ? 19.964 8.419 -16.706 1.00 85.81 95 PRO A C 1
ATOM 730 O O . PRO A 1 95 ? 21.094 7.977 -16.891 1.00 85.81 95 PRO A O 1
ATOM 733 N N . ALA A 1 96 ? 19.531 8.771 -15.490 1.00 84.00 96 ALA A N 1
ATOM 734 C CA . ALA A 1 96 ? 20.346 8.674 -14.278 1.00 84.00 96 ALA A CA 1
ATOM 735 C C . ALA A 1 96 ? 20.837 7.241 -13.988 1.00 84.00 96 ALA A C 1
ATOM 737 O O . ALA A 1 96 ? 21.929 7.062 -13.446 1.00 84.00 96 ALA A O 1
ATOM 738 N N . PHE A 1 97 ? 20.086 6.214 -14.408 1.00 81.44 97 PHE A N 1
ATOM 739 C CA . PHE A 1 97 ? 20.500 4.817 -14.250 1.00 81.44 97 PHE A CA 1
ATOM 740 C C . PHE A 1 97 ? 21.691 4.452 -15.141 1.00 81.44 97 PHE A C 1
ATOM 742 O O . PHE A 1 97 ? 22.433 3.540 -14.798 1.00 81.44 97 PHE A O 1
ATOM 749 N N . ARG A 1 98 ? 21.949 5.195 -16.227 1.00 83.19 98 ARG A N 1
ATOM 750 C CA . ARG A 1 98 ? 23.047 4.921 -17.176 1.00 83.19 98 ARG A CA 1
ATOM 751 C C . ARG A 1 98 ? 24.446 5.151 -16.591 1.00 83.19 98 ARG A C 1
ATOM 753 O O . ARG A 1 98 ? 25.433 4.785 -17.221 1.00 83.19 98 ARG A O 1
ATOM 760 N N . THR A 1 99 ? 24.540 5.756 -15.408 1.00 80.69 99 THR A N 1
ATOM 761 C CA . THR A 1 99 ? 25.808 6.008 -14.703 1.00 80.69 99 THR A CA 1
ATOM 762 C C . THR A 1 99 ? 26.470 4.722 -14.203 1.00 80.69 99 THR A C 1
ATOM 764 O O . THR A 1 99 ? 27.698 4.638 -14.155 1.00 80.69 99 THR A O 1
ATOM 767 N N . ARG A 1 100 ? 25.679 3.687 -13.890 1.00 77.88 100 ARG A N 1
ATOM 768 C CA . ARG A 1 100 ? 26.180 2.354 -13.532 1.00 77.88 100 ARG A CA 1
ATOM 769 C C . ARG A 1 100 ? 26.477 1.523 -14.776 1.00 77.88 100 ARG A C 1
ATOM 771 O O . ARG A 1 100 ? 25.752 1.592 -15.762 1.00 77.88 100 ARG A O 1
ATOM 778 N N . LYS A 1 101 ? 27.522 0.695 -14.714 1.00 81.38 101 LYS A N 1
ATOM 779 C CA . LYS A 1 101 ? 27.967 -0.163 -15.833 1.00 81.38 101 LYS A CA 1
ATOM 780 C C . LYS A 1 101 ? 27.840 -1.665 -15.557 1.00 81.38 101 LYS A C 1
ATOM 782 O O . LYS A 1 101 ? 28.432 -2.466 -16.269 1.00 81.38 101 LYS A O 1
ATOM 787 N N . ASP A 1 102 ? 27.093 -2.050 -14.528 1.00 86.12 102 ASP A N 1
ATOM 788 C CA . ASP A 1 102 ? 26.882 -3.455 -14.182 1.00 86.12 102 ASP A CA 1
ATOM 789 C C . ASP A 1 102 ? 25.698 -4.094 -14.929 1.00 86.12 102 ASP A C 1
ATOM 791 O O . ASP A 1 102 ? 24.925 -3.450 -15.651 1.00 86.12 102 ASP A O 1
ATOM 795 N N . GLU A 1 103 ? 25.569 -5.410 -14.763 1.00 85.06 103 GLU A N 1
ATOM 796 C CA . GLU A 1 103 ? 24.514 -6.206 -15.387 1.00 85.06 103 GLU A CA 1
ATOM 797 C C . GLU A 1 103 ? 23.112 -5.757 -14.949 1.00 85.06 103 GLU A C 1
ATOM 799 O O . GLU A 1 103 ? 22.185 -5.719 -15.757 1.00 85.06 103 GLU A O 1
ATOM 804 N N . LEU A 1 104 ? 22.963 -5.332 -13.694 1.00 84.25 104 LEU A N 1
ATOM 805 C CA . LEU A 1 104 ? 21.694 -4.832 -13.177 1.00 84.25 104 LEU A CA 1
ATOM 806 C C . LEU A 1 104 ? 21.261 -3.568 -13.922 1.00 84.25 104 LEU A C 1
ATOM 808 O O . LEU A 1 104 ? 20.124 -3.496 -14.375 1.00 84.25 104 LEU A O 1
ATOM 812 N N . CYS A 1 105 ? 22.151 -2.594 -14.112 1.00 84.69 105 CYS A N 1
ATOM 813 C CA . CYS A 1 105 ? 21.836 -1.395 -14.888 1.00 84.69 105 CYS A CA 1
ATOM 814 C C . CYS A 1 105 ? 21.388 -1.726 -16.321 1.00 84.69 105 CYS A C 1
ATOM 816 O O . CYS A 1 105 ? 20.448 -1.125 -16.845 1.00 84.69 105 CYS A O 1
ATOM 818 N N . SER A 1 106 ? 22.057 -2.686 -16.963 1.00 88.69 106 SER A N 1
ATOM 819 C CA . SER A 1 106 ? 21.773 -3.040 -18.356 1.00 88.69 106 SER A CA 1
ATOM 820 C C . SER A 1 106 ? 20.520 -3.903 -18.540 1.00 88.69 106 SER A C 1
ATOM 822 O O . SER A 1 106 ? 19.876 -3.782 -19.580 1.00 88.69 106 SER A O 1
ATOM 824 N N . LYS A 1 107 ? 20.148 -4.733 -17.554 1.00 91.00 107 LYS A N 1
ATOM 825 C CA . LYS A 1 107 ? 19.080 -5.744 -17.692 1.00 91.00 107 LYS A CA 1
ATOM 826 C C . LYS A 1 107 ? 17.884 -5.568 -16.751 1.00 91.00 107 LYS A C 1
ATOM 828 O O . LYS A 1 107 ? 16.868 -6.239 -16.933 1.00 91.00 107 LYS A O 1
ATOM 833 N N . ALA A 1 108 ? 17.957 -4.713 -15.730 1.00 92.31 108 ALA A N 1
ATOM 834 C CA . ALA A 1 108 ? 16.829 -4.506 -14.824 1.00 92.31 108 ALA A CA 1
ATOM 835 C C . ALA A 1 108 ? 15.661 -3.847 -15.565 1.00 92.31 108 ALA A C 1
ATOM 837 O O . ALA A 1 108 ? 15.805 -2.784 -16.167 1.00 92.31 108 ALA A O 1
ATOM 838 N N . THR A 1 109 ? 14.490 -4.471 -15.484 1.00 95.19 109 THR A N 1
ATOM 839 C CA . THR A 1 109 ? 13.247 -4.001 -16.099 1.00 95.19 109 THR A CA 1
ATOM 840 C C . THR A 1 109 ? 12.255 -3.587 -15.016 1.00 95.19 109 THR A C 1
ATOM 842 O O . THR A 1 109 ? 12.441 -3.897 -13.831 1.00 95.19 109 THR A O 1
ATOM 845 N N . LEU A 1 110 ? 11.166 -2.917 -15.404 1.00 95.25 110 LEU A N 1
ATOM 846 C CA . LEU A 1 110 ? 10.072 -2.601 -14.479 1.00 95.25 110 LEU A CA 1
ATOM 847 C C . LEU A 1 110 ? 9.510 -3.870 -13.828 1.00 95.25 110 LEU A C 1
ATOM 849 O O . LEU A 1 110 ? 9.253 -3.877 -12.623 1.00 95.25 110 LEU A O 1
ATOM 853 N N . ARG A 1 111 ? 9.410 -4.968 -14.594 1.00 95.94 111 ARG A N 1
ATOM 854 C CA . ARG A 1 111 ? 9.015 -6.277 -14.067 1.00 95.94 111 ARG A CA 1
ATOM 855 C C . ARG A 1 111 ? 9.965 -6.745 -12.969 1.00 95.94 111 ARG A C 1
ATOM 857 O O . ARG A 1 111 ? 9.484 -7.167 -11.921 1.00 95.94 111 ARG A O 1
ATOM 864 N N . HIS A 1 112 ? 11.283 -6.669 -13.165 1.00 94.44 112 HIS A N 1
ATOM 865 C CA . HIS A 1 112 ? 12.259 -7.056 -12.137 1.00 94.44 112 HIS A CA 1
ATOM 866 C C . HIS A 1 112 ? 12.124 -6.208 -10.864 1.00 94.44 112 HIS A C 1
ATOM 868 O O . HIS A 1 112 ? 12.126 -6.761 -9.766 1.00 94.44 112 HIS A O 1
ATOM 874 N N . SER A 1 113 ? 11.950 -4.891 -11.004 1.00 91.88 113 SER A N 1
ATOM 875 C CA . SER A 1 113 ? 11.816 -3.967 -9.869 1.00 91.88 113 SER A CA 1
ATOM 876 C C . SER A 1 113 ? 10.554 -4.229 -9.042 1.00 91.88 113 SER A C 1
ATOM 878 O O . SER A 1 113 ? 10.639 -4.500 -7.846 1.00 91.88 113 SER A O 1
ATOM 880 N N . LEU A 1 114 ? 9.382 -4.244 -9.684 1.00 94.00 114 LEU A N 1
ATOM 881 C CA . LEU A 1 114 ? 8.097 -4.363 -8.983 1.00 94.00 114 LEU A CA 1
ATOM 882 C C . LEU A 1 114 ? 7.795 -5.778 -8.473 1.00 94.00 114 LEU A C 1
ATOM 884 O O . LEU A 1 114 ? 6.904 -5.949 -7.649 1.00 94.00 114 LEU A O 1
ATOM 888 N N . SER A 1 115 ? 8.550 -6.785 -8.922 1.00 93.56 115 SER A N 1
ATOM 889 C CA . SER A 1 115 ? 8.486 -8.151 -8.380 1.00 93.56 115 SER A CA 1
ATOM 890 C C . SER A 1 115 ? 9.608 -8.475 -7.390 1.00 93.56 115 SER A C 1
ATOM 892 O O . SER A 1 115 ? 9.765 -9.636 -7.028 1.00 93.56 115 SER A O 1
ATOM 894 N N . ILE A 1 116 ? 10.380 -7.474 -6.945 1.00 90.44 116 ILE A N 1
ATOM 895 C CA . ILE A 1 116 ? 11.467 -7.637 -5.961 1.00 90.44 116 ILE A CA 1
ATOM 896 C C . ILE A 1 116 ? 12.514 -8.673 -6.432 1.00 90.44 116 ILE A C 1
ATOM 898 O O . ILE A 1 116 ? 12.993 -9.511 -5.677 1.00 90.44 116 ILE A O 1
ATOM 902 N N . ARG A 1 117 ? 12.880 -8.626 -7.720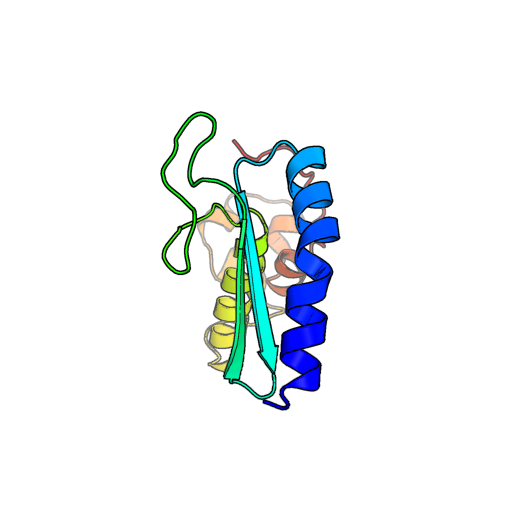 1.00 90.19 117 ARG A N 1
ATOM 903 C CA . ARG A 1 117 ? 13.839 -9.549 -8.368 1.00 90.19 117 ARG A CA 1
ATOM 904 C C . ARG A 1 117 ? 15.101 -8.867 -8.889 1.00 90.19 117 ARG A C 1
ATOM 906 O O . ARG A 1 117 ? 15.833 -9.431 -9.692 1.00 90.19 117 ARG A O 1
ATOM 913 N N . THR A 1 118 ? 15.367 -7.645 -8.449 1.00 85.94 118 THR A N 1
ATOM 914 C CA . THR A 1 118 ? 16.592 -6.918 -8.807 1.00 85.94 118 THR A CA 1
ATOM 915 C C . THR A 1 118 ? 17.815 -7.405 -8.037 1.00 85.94 118 THR A C 1
ATOM 917 O O . THR A 1 118 ? 18.930 -7.148 -8.469 1.00 85.94 118 THR A O 1
ATOM 920 N N . GLY A 1 119 ? 17.625 -8.086 -6.901 1.00 82.31 119 GLY A N 1
ATOM 921 C CA . GLY A 1 119 ? 18.727 -8.515 -6.036 1.00 82.31 119 GLY A CA 1
ATOM 922 C C . GLY A 1 119 ? 19.362 -7.377 -5.229 1.00 82.31 119 GLY A C 1
ATOM 923 O O . GLY A 1 119 ? 20.428 -7.570 -4.652 1.00 82.31 119 GLY A O 1
ATOM 924 N N . PHE A 1 120 ? 18.731 -6.195 -5.166 1.00 78.38 120 PHE A N 1
ATOM 925 C CA . PHE A 1 120 ? 19.172 -5.142 -4.252 1.00 78.38 120 PHE A CA 1
ATOM 926 C C . PHE A 1 120 ? 18.989 -5.588 -2.802 1.00 78.38 120 PHE A C 1
ATOM 928 O O . PHE A 1 120 ? 17.888 -5.965 -2.396 1.00 78.38 120 PHE A O 1
ATOM 935 N N . ALA A 1 121 ? 20.064 -5.508 -2.017 1.00 74.00 121 ALA A N 1
ATOM 936 C CA . ALA A 1 121 ? 19.976 -5.692 -0.579 1.00 74.00 121 ALA A CA 1
ATOM 937 C C . ALA A 1 121 ? 19.050 -4.615 0.028 1.00 74.00 121 ALA A C 1
ATOM 939 O O . ALA A 1 121 ? 19.099 -3.463 -0.411 1.00 74.00 121 ALA A O 1
ATOM 940 N N . PRO A 1 122 ? 18.254 -4.936 1.066 1.00 64.81 122 PRO A N 1
ATOM 941 C CA . PRO A 1 122 ? 17.420 -3.954 1.769 1.00 64.81 122 PRO A CA 1
ATOM 942 C C . PRO A 1 122 ? 18.203 -2.799 2.426 1.00 64.81 122 PRO A C 1
ATOM 944 O O . PRO A 1 122 ? 17.602 -1.834 2.890 1.00 64.81 122 PRO A O 1
ATOM 947 N N . ALA A 1 123 ? 19.534 -2.875 2.473 1.00 56.28 123 ALA A N 1
ATOM 948 C CA . ALA A 1 123 ? 20.401 -1.862 3.054 1.00 56.28 123 ALA A CA 1
ATOM 949 C C . ALA A 1 123 ? 20.934 -0.914 1.969 1.00 56.28 123 ALA A C 1
ATOM 951 O O . ALA A 1 123 ? 21.925 -1.221 1.315 1.00 56.28 123 ALA A O 1
ATOM 952 N N . ASN A 1 124 ? 20.204 0.186 1.758 1.00 40.44 124 ASN A N 1
ATOM 953 C CA . ASN A 1 124 ? 20.633 1.502 1.242 1.00 40.44 124 ASN A CA 1
ATOM 954 C C . ASN A 1 124 ? 19.387 2.404 1.151 1.00 40.44 124 ASN A C 1
ATOM 956 O O . ASN A 1 124 ? 19.043 2.928 0.095 1.00 40.44 124 ASN A O 1
ATOM 960 N N . SER A 1 125 ? 18.637 2.486 2.252 1.00 37.53 125 SER A N 1
ATOM 961 C CA . SER A 1 125 ? 17.463 3.360 2.370 1.00 37.53 125 SER A CA 1
ATOM 962 C C . SER A 1 125 ? 17.732 4.477 3.375 1.00 37.53 125 SER A C 1
ATOM 964 O O . SER A 1 125 ? 16.938 4.633 4.288 1.00 37.53 125 SER A O 1
ATOM 966 N N . PHE A 1 126 ? 18.856 5.186 3.220 1.00 38.47 126 PHE A N 1
ATOM 967 C CA . PHE A 1 126 ? 19.086 6.575 3.640 1.00 38.47 126 PHE A CA 1
ATOM 968 C C . PHE A 1 126 ? 20.169 7.167 2.737 1.00 38.47 126 PHE A C 1
ATOM 970 O O . PHE A 1 126 ? 21.174 6.454 2.507 1.00 38.47 126 PHE A O 1
#

Radius of gyration: 21.37 Å; Cα contacts (8 Å, |Δi|>4): 113; chains: 1; bounding box: 56×23×49 Å

pLDDT: mean 89.93, std 10.72, range [37.53, 98.5]

Secondary structure (DSSP, 8-state):
--HHHHHHHHTTHHHHHHHHHHHT-SEEEEEEEETTEEEEEEEEEBSSTT---B--TT-----GGGHHHHHHHHHHHHHHTTSS-TTSBGGGT-GGGGG--SHHHHH-BHHHHHTT-S---S----

Sequence (126 aa):
MDTTTNHRLEALAPEITQTLQSSGSPSLSFGILHNGTIIHTAHFGHRNAGDSVPTNDSTINYIASLNKLFTTAIVAKLVHDGILHWDVPIREYLPAFRTRKDELCSKATLRHSLSIRTGFAPANSF